Protein AF-A0A6B2G3D2-F1 (afdb_monomer_lite)

InterPro domains:
  IPR000333 Ser/Thr protein kinase, TGFB receptor [PTHR23255] (1-100)
  IPR000719 Protein kinase domain [PS50011] (1-105)
  IPR011009 Protein kinase-like domain superfamily [SSF56112] (2-105)

Sequence (113 aa):
MDVYSLSLVIWEIFNRAEISGIALDFSLPFGTCAGIDPSIENMNFIVNDMNHRPTLRSSSSNDNVLQLFSIKLFSDFNRLIRKCWKKIPSQRPDMKVIMQYSEFLYQKYSQQK

Foldseek 3Di:
DVLLVVLQVVQQVVQQDQQPNDHHDGDHKCCVPQPDDHDPVSCCCQCPVVVHGGDQDADDDDDDPSVVVVRVLSVLSVVLSVQSSDPDNVSHDDPVVVVVSVVVSCVVPVVPD

Organism: Myxobolus squamalis (NCBI:txid59785)

pLDDT: mean 87.75, std 10.26, range [46.97, 97.25]

Secondary structure (DSSP, 8-state):
-HHHHHHHHHHHHHHSS-BTTB-PPP--TTHHHH-SS--HHHHHIIIIIS---PPPP-----S-HHHHHHHHHHHHHHHHHHHHT-SSGGGSPPHHHHHHHHHHHHHHHHTT-

Radius of gyration: 15.39 Å; chains: 1; bounding box: 38×24×41 Å

Structure (mmCIF, N/CA/C/O backbone):
data_AF-A0A6B2G3D2-F1
#
_entry.id   AF-A0A6B2G3D2-F1
#
loop_
_atom_site.group_PDB
_atom_site.id
_atom_site.type_symbol
_atom_site.label_atom_id
_atom_site.label_alt_id
_atom_site.label_comp_id
_atom_site.label_asym_id
_atom_site.label_entity_id
_atom_site.label_seq_id
_atom_site.pdbx_PDB_ins_code
_atom_site.Cartn_x
_atom_site.Cartn_y
_atom_site.Cartn_z
_atom_site.occupancy
_atom_site.B_iso_or_equiv
_atom_site.auth_seq_id
_atom_site.auth_comp_id
_atom_site.auth_asym_id
_atom_site.auth_atom_id
_atom_site.pdbx_PDB_model_num
ATOM 1 N N . MET A 1 1 ? 12.387 -3.009 -1.228 1.00 82.44 1 MET A N 1
ATOM 2 C CA . MET A 1 1 ? 11.454 -3.310 -2.335 1.00 82.44 1 MET A CA 1
ATOM 3 C C . MET A 1 1 ? 10.115 -3.753 -1.759 1.00 82.44 1 MET A C 1
ATOM 5 O O . MET A 1 1 ? 9.109 -3.132 -2.069 1.00 82.44 1 MET A O 1
ATOM 9 N N . ASP A 1 2 ? 10.128 -4.696 -0.820 1.00 92.62 2 ASP A N 1
ATOM 10 C CA . ASP A 1 2 ? 8.941 -5.366 -0.260 1.00 92.62 2 ASP A CA 1
ATOM 11 C C . ASP A 1 2 ? 7.932 -4.428 0.399 1.00 92.62 2 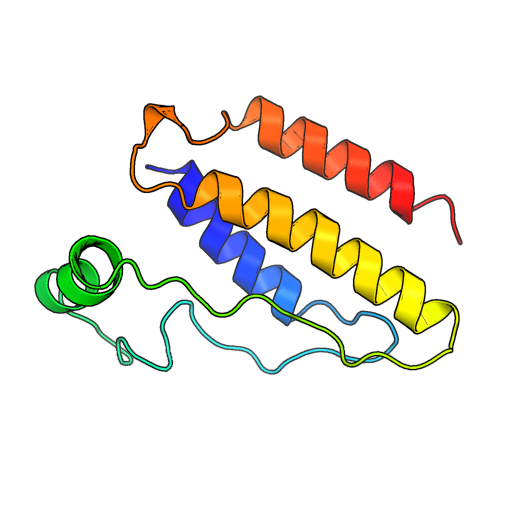ASP A C 1
ATOM 13 O O . ASP A 1 2 ? 6.739 -4.555 0.168 1.00 92.62 2 ASP A O 1
ATOM 17 N N . VAL A 1 3 ? 8.397 -3.417 1.138 1.00 95.19 3 VAL A N 1
ATOM 18 C CA . VAL A 1 3 ? 7.526 -2.398 1.758 1.00 95.19 3 VAL A CA 1
ATOM 19 C C . VAL A 1 3 ? 6.648 -1.679 0.729 1.00 95.19 3 VAL A C 1
ATOM 21 O O . VAL A 1 3 ? 5.494 -1.359 1.007 1.00 95.19 3 VAL A O 1
ATOM 24 N N . TYR A 1 4 ? 7.178 -1.438 -0.473 1.00 95.25 4 TYR A N 1
ATOM 25 C CA . TYR A 1 4 ? 6.405 -0.816 -1.544 1.00 95.25 4 TYR A CA 1
ATOM 26 C C . TYR A 1 4 ? 5.308 -1.765 -2.027 1.00 95.25 4 TYR A C 1
ATOM 28 O O . TYR A 1 4 ? 4.139 -1.392 -2.000 1.00 95.25 4 TYR A O 1
ATOM 36 N N . SER A 1 5 ? 5.668 -2.999 -2.379 1.00 95.12 5 SER A N 1
ATOM 37 C CA . SER A 1 5 ? 4.719 -4.006 -2.863 1.00 95.12 5 SER A CA 1
ATOM 38 C C . SER A 1 5 ? 3.649 -4.333 -1.818 1.00 95.12 5 SER A C 1
ATOM 40 O O . SER A 1 5 ? 2.462 -4.306 -2.123 1.00 95.12 5 SER A O 1
ATOM 42 N N . LEU A 1 6 ? 4.045 -4.523 -0.557 1.00 94.62 6 LEU A N 1
ATOM 43 C CA . LEU A 1 6 ? 3.132 -4.730 0.565 1.00 94.62 6 LEU A CA 1
ATOM 44 C C . LEU A 1 6 ? 2.123 -3.584 0.686 1.00 94.62 6 LEU A C 1
ATOM 46 O O . LEU A 1 6 ? 0.934 -3.820 0.874 1.00 94.62 6 LEU A O 1
ATOM 50 N N . SER A 1 7 ? 2.576 -2.336 0.557 1.00 95.31 7 SER A N 1
ATOM 51 C CA . SER A 1 7 ? 1.673 -1.187 0.660 1.00 95.31 7 SER A CA 1
ATOM 52 C C . SER A 1 7 ? 0.657 -1.087 -0.486 1.00 95.31 7 SER A C 1
ATOM 54 O O . SER A 1 7 ? -0.397 -0.488 -0.286 1.00 95.31 7 SER A O 1
ATOM 56 N N . LEU A 1 8 ? 0.928 -1.691 -1.653 1.00 95.69 8 LEU A N 1
ATOM 57 C CA . LEU A 1 8 ? -0.062 -1.830 -2.730 1.00 95.69 8 LEU A CA 1
ATOM 58 C C . LEU A 1 8 ? -1.154 -2.840 -2.349 1.00 95.69 8 LEU A C 1
ATOM 60 O O . LEU A 1 8 ? -2.331 -2.541 -2.503 1.00 95.69 8 LEU A O 1
ATOM 64 N N . VAL A 1 9 ? -0.783 -3.978 -1.758 1.00 94.75 9 VAL A N 1
ATOM 65 C CA . VAL A 1 9 ? -1.752 -4.974 -1.257 1.00 94.75 9 VAL A CA 1
ATOM 66 C C . VAL A 1 9 ? -2.597 -4.392 -0.122 1.00 94.75 9 VAL A C 1
ATOM 68 O O . VAL A 1 9 ? -3.815 -4.537 -0.076 1.00 94.75 9 VAL A O 1
ATOM 71 N N . ILE A 1 10 ? -1.959 -3.663 0.794 1.00 92.50 10 ILE A N 1
ATOM 72 C CA . ILE A 1 10 ? -2.645 -2.954 1.878 1.00 92.50 10 ILE A CA 1
ATOM 73 C C . ILE A 1 10 ? -3.653 -1.937 1.306 1.00 92.50 10 ILE A C 1
ATOM 75 O O . ILE A 1 10 ? -4.785 -1.864 1.786 1.00 92.50 10 ILE A O 1
ATOM 79 N N . TRP A 1 11 ? -3.284 -1.197 0.253 1.00 93.69 11 TRP A N 1
ATOM 80 C CA . TRP A 1 11 ? -4.192 -0.295 -0.466 1.00 93.69 11 TRP A CA 1
ATOM 81 C C . TRP A 1 11 ? -5.416 -1.028 -1.043 1.00 93.69 11 TRP A C 1
ATOM 83 O O . TRP A 1 11 ? -6.538 -0.558 -0.853 1.00 93.69 11 TRP A O 1
ATOM 93 N N . GLU A 1 12 ? -5.231 -2.190 -1.679 1.00 93.44 12 GLU A N 1
ATOM 94 C CA . GLU A 1 12 ? -6.335 -3.007 -2.216 1.00 93.44 12 GLU A CA 1
ATOM 95 C C . GLU A 1 12 ? -7.317 -3.423 -1.114 1.00 93.44 12 GLU A C 1
ATOM 97 O O . GLU A 1 12 ? -8.527 -3.216 -1.239 1.00 93.44 12 GLU A O 1
ATOM 102 N N . ILE A 1 13 ? -6.796 -3.965 -0.006 1.00 91.25 13 ILE A N 1
ATOM 103 C CA . ILE A 1 13 ? -7.602 -4.422 1.136 1.00 91.25 13 ILE A CA 1
ATOM 104 C C . ILE A 1 13 ? -8.464 -3.276 1.670 1.00 91.25 13 ILE A C 1
ATOM 106 O O . ILE A 1 13 ? -9.649 -3.453 1.946 1.00 91.25 13 ILE A O 1
ATOM 110 N N . PHE A 1 14 ? -7.884 -2.086 1.791 1.00 88.19 14 PHE A N 1
ATOM 111 C CA . PHE A 1 14 ? -8.552 -0.938 2.388 1.00 88.19 14 PHE A CA 1
ATOM 112 C C . PHE A 1 14 ? -9.608 -0.280 1.496 1.00 88.19 14 PHE A C 1
ATOM 114 O O . PHE A 1 14 ? -10.599 0.254 2.001 1.00 88.19 14 PHE A O 1
ATOM 121 N N . ASN A 1 15 ? -9.451 -0.343 0.173 1.00 87.31 15 ASN A N 1
ATOM 122 C CA . ASN A 1 15 ? -10.512 0.089 -0.738 1.00 87.31 15 ASN A CA 1
ATOM 123 C C . ASN A 1 15 ? -11.745 -0.812 -0.636 1.00 87.31 15 ASN A C 1
ATOM 125 O O . ASN A 1 15 ? -12.866 -0.309 -0.687 1.00 87.31 15 ASN A O 1
ATOM 129 N N . ARG A 1 16 ? -11.547 -2.111 -0.386 1.00 87.88 16 ARG A N 1
ATOM 130 C CA . ARG A 1 16 ? -12.649 -3.057 -0.163 1.00 87.88 16 ARG A CA 1
ATOM 131 C C . ARG A 1 16 ? -13.209 -3.057 1.256 1.00 87.88 16 ARG A C 1
ATOM 133 O O . ARG A 1 16 ? -14.228 -3.697 1.497 1.00 87.88 16 ARG A O 1
ATOM 140 N N . ALA A 1 17 ? -12.545 -2.403 2.206 1.00 85.50 17 ALA A N 1
ATOM 141 C CA . ALA A 1 17 ? -13.032 -2.345 3.574 1.00 85.50 17 ALA A CA 1
ATOM 142 C C . ALA A 1 17 ? -14.336 -1.539 3.624 1.00 85.50 17 ALA A C 1
ATOM 144 O O . ALA A 1 17 ? -14.372 -0.364 3.233 1.00 85.50 17 ALA A O 1
ATOM 145 N N . GLU A 1 18 ? -15.396 -2.171 4.125 1.00 84.50 18 GLU A N 1
ATOM 146 C CA . GLU A 1 18 ? -16.651 -1.494 4.413 1.00 84.50 18 GLU A CA 1
ATOM 147 C C . GLU A 1 18 ? -16.455 -0.589 5.628 1.00 84.50 18 GLU A C 1
ATOM 149 O O . GLU A 1 18 ? -16.186 -1.039 6.742 1.00 84.50 18 GLU A O 1
ATOM 154 N N . ILE A 1 19 ? -16.540 0.715 5.393 1.00 78.31 19 ILE A N 1
ATOM 155 C CA . ILE A 1 19 ? -16.359 1.736 6.419 1.00 78.31 19 ILE A CA 1
ATOM 156 C C . ILE A 1 19 ? -17.586 2.636 6.353 1.00 78.31 19 ILE A C 1
ATOM 158 O O . ILE A 1 19 ? -17.858 3.246 5.320 1.00 78.31 19 ILE A O 1
ATOM 162 N N . SER A 1 20 ? -18.341 2.686 7.453 1.00 76.56 20 SER A N 1
ATOM 163 C CA . SER A 1 20 ? -19.626 3.397 7.539 1.00 76.56 20 SER A CA 1
ATOM 164 C C . SER A 1 20 ? -20.636 2.986 6.455 1.00 76.56 20 SER A C 1
ATOM 166 O O . SER A 1 20 ? -21.310 3.842 5.888 1.00 76.56 20 SER A O 1
ATOM 168 N N . GLY A 1 21 ? -20.724 1.689 6.137 1.00 77.25 21 GLY A N 1
ATOM 169 C CA . GLY A 1 21 ? -21.659 1.167 5.130 1.00 77.25 21 GLY A CA 1
ATOM 170 C C . GLY A 1 21 ? -21.223 1.370 3.676 1.00 77.25 21 GLY A C 1
ATOM 171 O O . GLY A 1 21 ? -22.006 1.125 2.764 1.00 77.25 21 GLY A O 1
ATOM 172 N N . ILE A 1 22 ? -19.995 1.852 3.440 1.00 74.00 22 ILE A N 1
ATOM 173 C CA . ILE A 1 22 ? -19.470 2.125 2.098 1.00 74.00 22 ILE A CA 1
ATOM 174 C C . ILE A 1 22 ? -18.212 1.285 1.865 1.00 74.00 22 ILE A C 1
ATOM 176 O O . ILE A 1 22 ? -17.203 1.452 2.560 1.00 74.00 22 ILE A O 1
ATOM 180 N N . ALA A 1 23 ? -18.236 0.446 0.833 1.00 78.75 23 ALA A N 1
ATOM 181 C CA . ALA A 1 23 ? -17.067 -0.217 0.257 1.00 78.75 23 ALA A CA 1
ATOM 182 C C . ALA A 1 23 ? -16.903 0.227 -1.205 1.00 78.75 23 ALA A C 1
ATOM 184 O O . ALA A 1 23 ? -17.893 0.542 -1.864 1.00 78.75 23 ALA A O 1
ATOM 185 N N . LEU A 1 24 ? -15.664 0.299 -1.698 1.00 80.94 24 LEU A N 1
ATOM 186 C CA . LEU A 1 24 ? -15.408 0.535 -3.121 1.00 80.94 24 LEU A CA 1
ATOM 187 C C . LEU A 1 24 ? -15.347 -0.797 -3.870 1.00 80.94 24 LEU A C 1
ATOM 189 O O . LEU A 1 24 ? -14.961 -1.821 -3.297 1.00 80.94 24 LEU A O 1
ATOM 193 N N . ASP A 1 25 ? -15.666 -0.755 -5.163 1.00 85.31 25 ASP A N 1
ATOM 194 C CA . ASP A 1 25 ? -15.465 -1.890 -6.058 1.00 85.31 25 ASP A CA 1
ATOM 195 C C . ASP A 1 25 ? -13.994 -2.311 -6.093 1.00 85.31 25 ASP A C 1
ATOM 197 O O . ASP A 1 25 ? -13.068 -1.505 -5.932 1.00 85.31 25 ASP A O 1
ATOM 201 N N . PHE A 1 26 ? -13.774 -3.606 -6.309 1.00 85.62 26 PHE A N 1
ATOM 202 C CA . PHE A 1 26 ? -12.426 -4.133 -6.431 1.00 85.62 26 PHE A CA 1
ATOM 203 C C . PHE A 1 26 ? -11.724 -3.552 -7.663 1.00 85.62 26 PHE A C 1
ATOM 205 O O . PHE A 1 26 ? -12.266 -3.546 -8.766 1.00 85.62 26 PHE A O 1
ATOM 212 N N . SER A 1 27 ? -10.483 -3.110 -7.468 1.00 88.12 27 SER A N 1
ATOM 213 C CA . SER A 1 27 ? -9.612 -2.632 -8.533 1.00 88.12 27 SER A CA 1
ATOM 214 C C . SER A 1 27 ? -8.162 -2.971 -8.210 1.00 88.12 27 SER A C 1
ATOM 216 O O . SER A 1 27 ? -7.752 -2.924 -7.047 1.00 88.12 27 SER A O 1
ATOM 218 N N . LEU A 1 28 ? -7.393 -3.301 -9.246 1.00 91.75 28 LEU A N 1
ATOM 219 C CA . LEU A 1 28 ? -5.958 -3.529 -9.130 1.00 91.75 28 LEU A CA 1
ATOM 220 C C . LEU A 1 28 ? -5.209 -2.190 -9.002 1.00 91.75 28 LEU A C 1
ATOM 222 O O . LEU A 1 28 ? -5.616 -1.187 -9.603 1.00 91.75 28 LEU A O 1
ATOM 226 N N . PRO A 1 29 ? -4.074 -2.149 -8.284 1.00 93.38 29 PRO A N 1
ATOM 227 C CA . PRO A 1 29 ? -3.160 -1.025 -8.304 1.00 93.38 29 PRO A CA 1
ATOM 228 C C . PRO A 1 29 ? -2.779 -0.724 -9.749 1.00 93.38 29 PRO A C 1
ATOM 230 O O . PRO A 1 29 ? -2.367 -1.617 -10.482 1.00 93.38 29 PRO A O 1
ATOM 233 N N . PHE A 1 30 ? -2.921 0.538 -10.154 1.00 94.44 30 PHE A N 1
ATOM 234 C CA . PHE A 1 30 ? -2.678 0.984 -11.531 1.00 94.44 30 PHE A CA 1
ATOM 235 C C . PHE A 1 30 ? -3.630 0.405 -12.593 1.00 94.44 30 PHE A C 1
ATOM 237 O O . PHE A 1 30 ? -3.421 0.661 -13.773 1.00 94.44 30 PHE A O 1
ATOM 244 N N . GLY A 1 31 ? -4.704 -0.304 -12.224 1.00 90.06 31 GLY A N 1
ATOM 245 C CA . GLY A 1 31 ? -5.592 -0.970 -13.188 1.00 90.06 31 GLY A CA 1
ATOM 246 C C . GLY A 1 31 ? -6.217 -0.036 -14.234 1.00 90.06 31 GLY A C 1
ATOM 247 O O . GLY A 1 31 ? -6.470 -0.450 -15.360 1.00 90.06 31 GLY A O 1
ATOM 248 N N . THR A 1 32 ? -6.401 1.245 -13.907 1.00 87.19 32 THR A N 1
ATOM 249 C CA . THR A 1 32 ? -6.940 2.256 -14.832 1.00 87.19 32 THR A CA 1
ATOM 250 C C . THR A 1 32 ? -5.923 2.801 -15.838 1.00 87.19 32 THR A C 1
ATOM 252 O O . THR A 1 32 ? -6.333 3.446 -16.800 1.00 87.19 32 THR A O 1
ATOM 255 N N . CYS A 1 33 ? -4.618 2.588 -15.632 1.00 90.75 33 CYS A N 1
ATOM 256 C CA . CYS A 1 33 ? -3.558 3.172 -16.464 1.00 90.75 33 CYS A CA 1
ATOM 257 C C . CYS A 1 33 ? -2.533 2.162 -17.001 1.00 90.75 33 CYS A C 1
ATOM 259 O O . CYS A 1 33 ? -1.926 2.423 -18.034 1.00 90.75 33 CYS A O 1
ATOM 261 N N . ALA A 1 34 ? -2.350 1.015 -16.346 1.00 91.38 34 ALA A N 1
ATOM 262 C CA . ALA A 1 34 ? -1.397 -0.013 -16.756 1.00 91.38 34 ALA A CA 1
ATOM 263 C C . ALA A 1 34 ? -2.002 -1.060 -17.713 1.00 91.38 34 ALA A C 1
ATOM 265 O O . ALA A 1 34 ? -1.274 -1.649 -18.508 1.00 91.38 34 ALA A O 1
ATOM 266 N N . GLY A 1 35 ? -3.323 -1.270 -17.676 1.00 87.38 35 GLY A N 1
ATOM 267 C CA . GLY A 1 35 ? -3.975 -2.393 -18.359 1.00 87.38 35 GLY A CA 1
ATOM 268 C C . GLY A 1 35 ? -3.886 -3.702 -17.559 1.00 87.38 35 GLY A C 1
ATOM 269 O O . GLY A 1 35 ? -3.402 -3.714 -16.430 1.00 87.38 35 GLY A O 1
ATOM 270 N N . ILE A 1 36 ? -4.404 -4.798 -18.128 1.00 86.12 36 ILE A N 1
ATOM 271 C CA . ILE A 1 36 ? -4.538 -6.098 -17.435 1.00 86.12 36 ILE A CA 1
ATOM 272 C C . ILE A 1 36 ? -3.192 -6.832 -17.312 1.00 86.12 36 ILE A C 1
ATOM 274 O O . ILE A 1 36 ? -2.952 -7.484 -16.301 1.00 86.12 36 ILE A O 1
ATOM 278 N N . ASP A 1 37 ? -2.319 -6.706 -18.314 1.00 92.69 37 ASP A N 1
ATOM 279 C CA . ASP A 1 37 ? -1.021 -7.391 -18.373 1.00 92.69 37 ASP A CA 1
ATOM 280 C C . ASP A 1 37 ? 0.084 -6.412 -18.816 1.00 92.69 37 ASP A C 1
ATOM 282 O O . ASP A 1 37 ? 0.442 -6.345 -19.996 1.00 92.69 37 ASP A O 1
ATOM 286 N N . PRO A 1 38 ? 0.549 -5.530 -17.913 1.00 94.44 38 PRO A N 1
ATOM 287 C CA . PRO A 1 38 ? 1.496 -4.487 -18.275 1.00 94.44 38 PRO A CA 1
ATOM 288 C C . PRO A 1 38 ? 2.923 -5.028 -18.428 1.00 94.44 38 PRO A C 1
ATOM 290 O O . PRO A 1 38 ? 3.430 -5.756 -17.575 1.00 94.44 38 PRO A O 1
ATOM 293 N N . SER A 1 39 ? 3.626 -4.573 -19.469 1.00 96.38 39 SER A N 1
ATOM 294 C CA . SER A 1 39 ? 5.062 -4.831 -19.611 1.00 96.38 39 SER A CA 1
ATOM 295 C C . SER A 1 39 ? 5.882 -4.096 -18.539 1.00 96.38 39 SER A C 1
ATOM 297 O O . SER A 1 39 ? 5.437 -3.111 -17.938 1.00 96.38 39 SER A O 1
ATOM 299 N N . ILE A 1 40 ? 7.129 -4.537 -18.330 1.00 96.44 40 ILE A N 1
ATOM 300 C CA . ILE A 1 40 ? 8.080 -3.871 -17.420 1.00 96.44 40 ILE A CA 1
ATOM 301 C C . ILE A 1 40 ? 8.297 -2.409 -17.833 1.00 96.44 40 ILE A C 1
ATOM 303 O O . ILE A 1 40 ? 8.339 -1.531 -16.975 1.00 96.44 40 ILE A O 1
ATOM 307 N N . GLU A 1 41 ? 8.401 -2.139 -19.133 1.00 97.25 41 GLU A N 1
ATOM 308 C CA . GLU A 1 41 ? 8.601 -0.793 -19.684 1.00 97.25 41 GLU A CA 1
ATOM 309 C C . GLU A 1 41 ? 7.406 0.113 -19.380 1.00 97.25 41 GLU A C 1
ATOM 311 O O . GLU A 1 41 ? 7.592 1.239 -18.915 1.00 97.25 41 GLU A O 1
ATOM 316 N N . ASN A 1 42 ? 6.184 -0.403 -19.554 1.00 96.00 42 ASN A N 1
ATOM 317 C CA . ASN A 1 42 ? 4.961 0.330 -19.240 1.00 96.00 42 ASN A CA 1
ATOM 318 C C . ASN A 1 42 ? 4.883 0.667 -17.742 1.00 96.00 42 ASN A C 1
ATOM 320 O O . ASN A 1 42 ? 4.680 1.821 -17.360 1.00 96.00 42 ASN A O 1
ATOM 324 N N . MET A 1 43 ? 5.123 -0.321 -16.872 1.00 96.19 43 MET A N 1
ATOM 325 C CA . MET A 1 43 ? 5.141 -0.090 -15.424 1.00 96.19 43 MET A CA 1
ATOM 326 C C . MET A 1 43 ? 6.255 0.868 -15.000 1.00 96.19 43 MET A C 1
ATOM 328 O O . MET A 1 43 ? 6.041 1.698 -14.115 1.00 96.19 43 MET A O 1
ATOM 332 N N . ASN A 1 44 ? 7.431 0.790 -15.626 1.00 95.81 44 ASN A N 1
ATOM 333 C CA . ASN A 1 44 ? 8.540 1.696 -15.349 1.00 95.81 44 ASN A CA 1
ATOM 334 C C . ASN A 1 44 ? 8.173 3.141 -15.706 1.00 95.81 44 ASN A C 1
ATOM 336 O O . ASN A 1 44 ? 8.369 4.036 -14.883 1.00 95.81 44 ASN A O 1
ATOM 340 N N . PHE A 1 45 ? 7.560 3.357 -16.870 1.00 96.56 45 PHE A N 1
ATOM 341 C CA . PHE A 1 45 ? 7.089 4.675 -17.281 1.00 96.56 45 PHE A CA 1
ATOM 342 C C . PHE A 1 45 ? 6.063 5.247 -16.290 1.00 96.56 45 PHE A C 1
ATOM 344 O O . PHE A 1 45 ? 6.224 6.358 -15.783 1.00 96.56 45 PHE A O 1
ATOM 351 N N . ILE A 1 46 ? 5.045 4.466 -15.921 1.00 96.38 46 ILE A N 1
ATOM 352 C CA . ILE A 1 46 ? 4.001 4.894 -14.977 1.00 96.38 46 ILE A CA 1
ATOM 353 C C . ILE A 1 46 ? 4.596 5.201 -13.591 1.00 96.38 46 ILE A C 1
ATOM 355 O O . ILE A 1 46 ? 4.332 6.252 -13.000 1.00 96.38 46 ILE A O 1
ATOM 359 N N . VAL A 1 47 ? 5.403 4.292 -13.042 1.00 95.44 47 VAL A N 1
ATOM 360 C CA . VAL A 1 47 ? 5.844 4.360 -11.640 1.00 95.44 47 VAL A CA 1
ATOM 361 C C . VAL A 1 47 ? 7.053 5.272 -11.444 1.00 95.44 47 VAL A C 1
ATOM 363 O O . VAL A 1 47 ? 7.107 5.990 -10.437 1.00 95.44 47 VAL A O 1
ATOM 366 N N . ASN A 1 48 ? 8.029 5.240 -12.353 1.00 93.81 48 ASN A N 1
ATOM 367 C CA . ASN A 1 48 ? 9.322 5.901 -12.172 1.00 93.81 48 ASN A CA 1
ATOM 368 C C . ASN A 1 48 ? 9.437 7.223 -12.929 1.00 93.81 48 ASN A C 1
ATOM 370 O O . ASN A 1 48 ? 9.963 8.178 -12.335 1.00 93.81 48 ASN A O 1
ATOM 374 N N . ASP A 1 49 ? 8.920 7.288 -14.158 1.00 95.81 49 ASP A N 1
ATOM 375 C CA . ASP A 1 49 ? 9.022 8.480 -15.011 1.00 95.81 49 ASP A CA 1
ATOM 376 C C . ASP A 1 49 ? 7.888 9.461 -14.703 1.00 95.81 49 ASP A C 1
ATOM 378 O O . ASP A 1 49 ? 8.136 10.599 -14.307 1.00 95.81 49 ASP A O 1
ATOM 382 N N . MET A 1 50 ? 6.641 8.988 -14.741 1.00 96.56 50 MET A N 1
ATOM 383 C CA . MET A 1 50 ? 5.458 9.779 -14.381 1.00 96.56 50 MET A CA 1
ATOM 384 C C . MET A 1 50 ? 5.295 9.954 -12.866 1.00 96.56 50 MET A C 1
ATOM 386 O O . MET A 1 50 ? 4.485 10.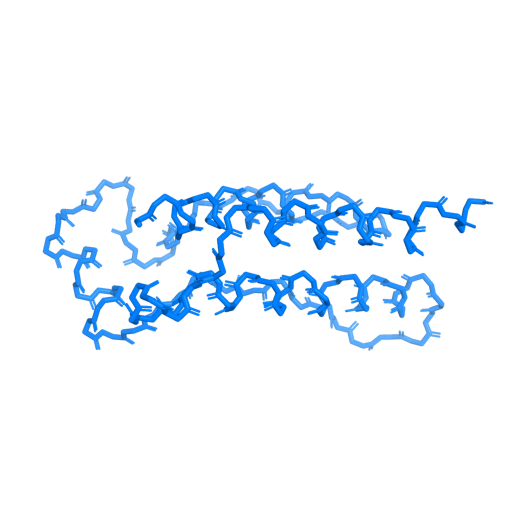761 -12.411 1.00 96.56 50 MET A O 1
ATOM 390 N N . ASN A 1 51 ? 6.041 9.178 -12.068 1.00 94.69 51 ASN A N 1
ATOM 391 C CA . ASN A 1 51 ? 5.917 9.112 -10.610 1.00 94.69 51 ASN A CA 1
ATOM 392 C C . ASN A 1 51 ? 4.461 8.918 -10.138 1.00 94.69 51 ASN A C 1
ATOM 394 O O . ASN A 1 51 ? 4.062 9.383 -9.065 1.00 94.69 51 ASN A O 1
ATOM 398 N N . HIS A 1 52 ? 3.659 8.226 -10.947 1.00 95.50 52 HIS A N 1
ATOM 399 C CA . HIS A 1 52 ? 2.257 7.992 -10.666 1.00 95.50 52 HIS A CA 1
ATOM 400 C C . HIS A 1 52 ? 2.108 6.935 -9.565 1.00 95.50 52 HIS A C 1
ATOM 402 O O . HIS A 1 52 ? 2.952 6.050 -9.387 1.00 95.50 52 HIS A O 1
ATOM 408 N N . ARG A 1 53 ? 1.040 7.045 -8.777 1.00 95.25 53 ARG A N 1
ATOM 409 C CA . ARG A 1 53 ? 0.695 6.122 -7.690 1.00 95.25 53 ARG A CA 1
ATOM 410 C C . ARG A 1 53 ? -0.812 5.872 -7.706 1.00 95.25 53 ARG A C 1
ATOM 412 O O . ARG A 1 53 ? -1.536 6.772 -8.131 1.00 95.25 53 ARG A O 1
ATOM 419 N N . PRO A 1 54 ? -1.288 4.718 -7.206 1.00 94.50 54 PRO A N 1
ATOM 420 C CA . PRO A 1 54 ? -2.715 4.448 -7.128 1.00 94.50 54 PRO A CA 1
ATOM 421 C C . PRO A 1 54 ? -3.446 5.545 -6.351 1.00 94.50 54 PRO A C 1
ATOM 423 O O . PRO A 1 54 ? -2.948 6.057 -5.341 1.00 94.50 54 PRO A O 1
ATOM 426 N N . THR A 1 55 ? -4.637 5.905 -6.824 1.00 91.38 55 THR A N 1
ATOM 427 C CA . THR A 1 55 ? -5.463 6.927 -6.183 1.00 91.38 55 THR A CA 1
ATOM 428 C C . THR A 1 55 ? -5.829 6.480 -4.774 1.00 91.38 55 THR A C 1
ATOM 430 O O . THR A 1 55 ? -6.364 5.396 -4.557 1.00 91.38 55 THR A O 1
ATOM 433 N N . LEU A 1 56 ? -5.513 7.314 -3.791 1.00 90.00 56 LEU A N 1
ATOM 434 C CA . LEU A 1 56 ? -5.840 7.045 -2.398 1.00 90.00 56 LEU A CA 1
ATOM 435 C C . LEU A 1 56 ? -7.311 7.358 -2.135 1.00 90.00 56 LEU A C 1
ATOM 437 O O . LEU A 1 56 ? -7.805 8.393 -2.581 1.00 90.00 56 LEU A O 1
ATOM 441 N N . ARG A 1 57 ? -7.983 6.4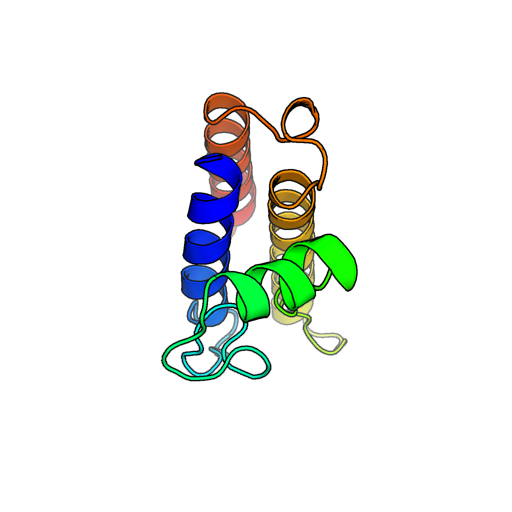94 -1.369 1.00 84.25 57 ARG A N 1
ATOM 442 C CA . ARG A 1 57 ? -9.376 6.693 -0.966 1.00 84.25 57 ARG A CA 1
ATOM 443 C C . ARG A 1 57 ? -9.516 8.013 -0.213 1.00 84.25 57 ARG A C 1
ATOM 445 O O . ARG A 1 57 ? -8.839 8.237 0.793 1.00 84.25 57 ARG A O 1
ATOM 452 N N . SER A 1 58 ? -10.397 8.878 -0.690 1.00 75.31 58 SER A N 1
ATOM 453 C CA . SER A 1 58 ? -10.880 10.049 0.034 1.00 75.31 58 SER A CA 1
ATOM 454 C C . SER A 1 58 ? -12.389 9.924 0.207 1.00 75.31 58 SER A C 1
ATOM 456 O O . SER A 1 58 ? -13.074 9.313 -0.610 1.00 75.31 58 SER A O 1
ATOM 458 N N . SER A 1 59 ? -12.912 10.476 1.293 1.00 68.12 59 SER A N 1
ATOM 459 C CA . SER A 1 59 ? -14.351 10.618 1.505 1.00 68.12 59 SER A CA 1
ATOM 460 C C . SER A 1 59 ? -14.758 12.065 1.254 1.00 68.12 59 SER A C 1
ATOM 462 O O . SER A 1 59 ? -14.023 12.986 1.615 1.00 68.12 59 SER A O 1
ATOM 464 N N . SER A 1 60 ? -15.930 12.263 0.655 1.00 64.62 60 SER A N 1
ATOM 465 C CA . SER A 1 60 ? -16.584 13.568 0.571 1.00 64.62 60 SER A CA 1
ATOM 466 C C . SER A 1 60 ? -16.984 14.047 1.968 1.00 64.62 60 SER A C 1
ATOM 468 O O . SER A 1 60 ? -17.482 13.261 2.774 1.00 64.62 60 SER A O 1
ATOM 470 N N . SER A 1 61 ? -16.753 15.324 2.258 1.00 57.66 61 SER A N 1
ATOM 471 C CA . SER A 1 61 ? -17.075 15.955 3.539 1.00 57.66 61 SER A CA 1
ATOM 472 C C . SER A 1 61 ? -18.594 16.042 3.729 1.00 57.66 61 SER A C 1
ATOM 474 O O . SER A 1 61 ? -19.245 16.761 2.982 1.00 57.66 61 SER A O 1
ATOM 476 N N . ASN A 1 62 ? -19.150 15.351 4.727 1.00 59.66 62 ASN A N 1
ATOM 477 C CA . ASN A 1 62 ? -20.487 15.624 5.268 1.00 59.66 62 ASN A CA 1
ATOM 478 C C . ASN A 1 62 ? -20.427 15.598 6.805 1.00 59.66 62 ASN A C 1
ATOM 480 O O . ASN A 1 62 ? -19.613 14.875 7.382 1.00 59.66 62 ASN A O 1
ATOM 484 N N . ASP A 1 63 ? -21.325 16.329 7.465 1.00 56.28 63 ASP A N 1
ATOM 485 C CA . ASP A 1 63 ? -21.245 16.666 8.898 1.00 56.28 63 ASP A CA 1
ATOM 486 C C . ASP A 1 63 ? -21.665 15.557 9.887 1.00 56.28 63 ASP A C 1
ATOM 488 O O . ASP A 1 63 ? -21.906 15.834 11.062 1.00 56.28 63 ASP A O 1
ATOM 492 N N . ASN A 1 64 ? -21.751 14.285 9.473 1.00 72.38 64 ASN A N 1
ATOM 493 C CA . ASN A 1 64 ? -22.084 13.209 10.416 1.00 72.38 64 ASN A CA 1
ATOM 494 C C . ASN A 1 64 ? -20.824 12.627 11.102 1.00 72.38 64 ASN A C 1
ATOM 496 O O . ASN A 1 64 ? -19.759 12.478 10.500 1.00 72.38 64 ASN A O 1
ATOM 500 N N . VAL A 1 65 ? -20.939 12.292 12.393 1.00 71.31 65 VAL A N 1
ATOM 501 C CA . VAL A 1 65 ? -19.805 11.863 13.241 1.00 71.31 65 VAL A CA 1
ATOM 502 C C . VAL A 1 65 ? -19.133 10.580 12.724 1.00 71.31 65 VAL A C 1
ATOM 504 O O . VAL A 1 65 ? -17.908 10.459 12.777 1.00 71.31 65 VAL A O 1
ATOM 507 N N . LEU A 1 66 ? -19.905 9.645 12.161 1.00 68.50 66 LEU A N 1
ATOM 508 C CA . LEU A 1 66 ? -19.380 8.400 11.579 1.00 68.50 66 LEU A CA 1
ATOM 509 C C . LEU A 1 66 ? -18.524 8.662 10.323 1.00 68.50 66 LEU A C 1
ATOM 511 O O . LEU A 1 66 ? -17.485 8.028 10.113 1.00 68.50 66 LEU A O 1
ATOM 515 N N . GLN A 1 67 ? -18.893 9.653 9.511 1.00 73.75 67 GLN A N 1
ATOM 516 C CA . GLN A 1 67 ? -18.113 10.092 8.357 1.00 73.75 67 GLN A CA 1
ATOM 517 C C . GLN A 1 67 ? -16.839 10.819 8.788 1.00 73.75 67 GLN A C 1
ATOM 519 O O . GLN A 1 67 ? -15.790 10.555 8.208 1.00 73.75 67 GLN A O 1
ATOM 524 N N . LEU A 1 68 ? -16.868 11.637 9.846 1.00 76.88 68 LEU A N 1
ATOM 525 C CA . LEU A 1 68 ? -15.653 12.255 10.402 1.00 76.88 68 LEU A CA 1
ATOM 526 C C . LEU A 1 68 ? -14.625 11.213 10.864 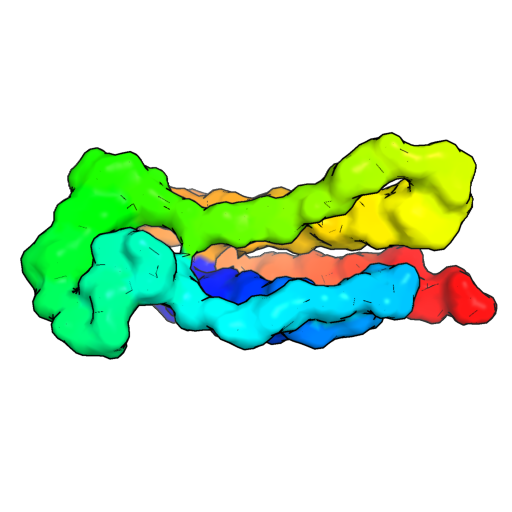1.00 76.88 68 LEU A C 1
ATOM 528 O O . LEU A 1 68 ? -13.426 11.354 10.602 1.00 76.88 68 LEU A O 1
ATOM 532 N N . PHE A 1 69 ? -15.085 10.140 11.509 1.00 78.75 69 PHE A N 1
ATOM 533 C CA . PHE A 1 69 ? -14.229 9.014 11.882 1.00 78.75 69 PHE A CA 1
ATOM 534 C C . PHE A 1 69 ? -13.605 8.349 10.651 1.00 78.75 69 PHE A C 1
ATOM 536 O O . PHE A 1 69 ? -12.390 8.147 10.591 1.00 78.75 69 PHE A O 1
ATOM 543 N N . SER A 1 70 ? -14.432 8.082 9.640 1.00 80.31 70 SER A N 1
ATOM 544 C CA . SER A 1 70 ? -14.009 7.477 8.376 1.00 80.31 70 SER A CA 1
ATOM 545 C C . SER A 1 70 ? -12.965 8.345 7.664 1.00 80.31 70 SER A C 1
ATOM 547 O O . SER A 1 70 ? -11.909 7.842 7.290 1.00 80.31 70 SER A O 1
ATOM 549 N N . ILE A 1 71 ? -13.185 9.666 7.584 1.00 83.12 71 ILE A N 1
ATOM 550 C CA . ILE A 1 71 ? -12.230 10.654 7.048 1.00 83.12 71 ILE A CA 1
ATOM 551 C C . ILE A 1 71 ? -10.873 10.535 7.753 1.00 83.12 71 ILE A C 1
ATOM 553 O O . ILE A 1 71 ? -9.822 10.531 7.105 1.00 83.12 71 ILE A O 1
ATOM 557 N N . LYS A 1 72 ? -10.874 10.440 9.087 1.00 87.31 72 LYS A N 1
ATOM 558 C CA . LYS A 1 72 ? -9.641 10.381 9.881 1.00 87.31 72 LYS A CA 1
ATOM 559 C C . LYS A 1 72 ? -8.900 9.059 9.690 1.00 87.31 72 LYS A C 1
ATOM 561 O O . LYS A 1 72 ? -7.680 9.079 9.520 1.00 87.31 72 LYS A O 1
ATOM 566 N N . LEU A 1 73 ? -9.629 7.942 9.651 1.00 86.94 73 LEU A N 1
ATOM 567 C CA . LEU A 1 73 ? -9.079 6.623 9.342 1.00 86.94 73 LEU A CA 1
ATOM 568 C C . LEU A 1 73 ? -8.444 6.615 7.942 1.00 86.94 73 LEU A C 1
ATOM 570 O O . LEU A 1 73 ? -7.279 6.240 7.806 1.00 86.94 73 LEU A O 1
ATOM 574 N N . PHE A 1 74 ? -9.162 7.116 6.928 1.00 87.94 74 PHE A N 1
ATOM 575 C CA . PHE A 1 74 ? -8.651 7.273 5.563 1.00 87.94 74 PHE A CA 1
ATOM 576 C C . PHE A 1 74 ? -7.382 8.128 5.532 1.00 87.94 74 PHE A C 1
ATOM 578 O O . PHE A 1 74 ? -6.383 7.732 4.937 1.00 87.94 74 PHE A O 1
ATOM 585 N N . SER A 1 75 ? -7.373 9.272 6.217 1.00 89.94 75 SER A N 1
ATOM 586 C CA . SER A 1 75 ? -6.218 10.175 6.263 1.00 89.94 75 SER A CA 1
ATOM 587 C C . SER A 1 75 ? -4.979 9.535 6.905 1.00 89.94 75 SER A C 1
ATOM 589 O O . SER A 1 75 ? -3.878 9.604 6.345 1.00 89.94 75 SER A O 1
ATOM 591 N N . ASP A 1 76 ? -5.145 8.867 8.050 1.00 91.38 76 ASP A N 1
ATOM 592 C CA . ASP A 1 76 ? -4.051 8.183 8.746 1.00 91.38 76 ASP A CA 1
ATOM 593 C C . ASP A 1 76 ? -3.455 7.054 7.899 1.00 91.38 76 ASP A C 1
ATOM 595 O O . ASP A 1 76 ? -2.231 6.926 7.782 1.00 91.38 76 ASP A O 1
ATOM 599 N N . PHE A 1 77 ? -4.316 6.278 7.251 1.00 90.62 77 PHE A N 1
ATOM 600 C CA . PHE A 1 77 ? -3.908 5.186 6.385 1.00 90.62 77 PHE A CA 1
ATOM 601 C C . PHE A 1 77 ? -3.208 5.681 5.110 1.00 90.62 77 PHE A C 1
ATOM 603 O O . PHE A 1 77 ? -2.113 5.230 4.766 1.00 90.62 77 PHE A O 1
ATOM 610 N N . ASN A 1 78 ? -3.768 6.704 4.463 1.00 92.31 78 ASN A N 1
ATOM 611 C CA . ASN A 1 78 ? -3.172 7.364 3.303 1.00 92.31 78 ASN A CA 1
ATOM 612 C C . ASN A 1 78 ? -1.780 7.921 3.620 1.00 92.31 78 ASN A C 1
ATOM 614 O O . ASN A 1 78 ? -0.869 7.871 2.789 1.00 92.31 78 ASN A O 1
ATOM 618 N N . ARG A 1 79 ? -1.581 8.435 4.837 1.00 92.69 79 ARG A N 1
ATOM 619 C CA . ARG A 1 79 ? -0.274 8.899 5.307 1.00 92.69 79 ARG A CA 1
ATOM 620 C C . ARG A 1 79 ? 0.738 7.758 5.428 1.00 92.69 79 ARG A C 1
ATOM 622 O O . ARG A 1 79 ? 1.890 7.962 5.043 1.00 92.69 79 ARG A O 1
ATOM 629 N N . LEU A 1 80 ? 0.341 6.586 5.930 1.00 93.06 80 LEU A N 1
ATOM 630 C CA . LEU A 1 80 ? 1.209 5.402 5.984 1.00 93.06 80 LEU A CA 1
ATOM 631 C C . LEU A 1 80 ? 1.623 4.957 4.577 1.00 93.06 80 LEU A C 1
ATOM 633 O O . LEU A 1 80 ? 2.817 4.827 4.297 1.00 93.06 80 LEU A O 1
ATOM 637 N N . ILE A 1 81 ? 0.654 4.787 3.676 1.00 94.75 81 ILE A N 1
ATOM 638 C CA . ILE A 1 81 ? 0.909 4.333 2.304 1.00 94.75 81 ILE A CA 1
ATOM 639 C C . ILE A 1 81 ? 1.856 5.289 1.568 1.00 94.75 81 ILE A C 1
ATOM 641 O O . ILE A 1 81 ? 2.840 4.856 0.967 1.00 94.75 81 ILE A O 1
ATOM 645 N N . ARG A 1 82 ? 1.644 6.608 1.678 1.00 95.19 82 ARG A N 1
ATOM 646 C CA . ARG A 1 82 ? 2.525 7.611 1.046 1.00 95.19 82 ARG A CA 1
ATOM 647 C C . ARG A 1 82 ? 3.984 7.509 1.494 1.00 95.19 82 ARG A C 1
ATOM 649 O O . ARG A 1 82 ? 4.878 7.827 0.711 1.00 95.19 82 ARG A O 1
ATOM 656 N N . LYS A 1 83 ? 4.246 7.085 2.736 1.00 95.00 83 LYS A N 1
ATOM 657 C CA . LYS A 1 83 ? 5.615 6.831 3.218 1.00 95.00 83 LYS A CA 1
ATOM 658 C C . LYS A 1 83 ? 6.214 5.579 2.572 1.00 95.00 83 LYS A C 1
ATOM 660 O O . LYS A 1 83 ? 7.386 5.587 2.211 1.00 95.00 83 LYS A O 1
ATOM 665 N N . CYS A 1 84 ? 5.413 4.538 2.367 1.00 96.25 84 CYS A N 1
ATOM 666 C CA . CYS A 1 84 ? 5.845 3.301 1.711 1.00 96.25 84 CYS A CA 1
ATOM 667 C C . CYS A 1 84 ? 6.141 3.502 0.213 1.00 96.25 84 CYS A C 1
ATOM 669 O O . CYS A 1 84 ? 6.999 2.830 -0.357 1.00 96.25 84 CYS A O 1
ATOM 671 N N . TRP A 1 85 ? 5.487 4.481 -0.418 1.00 96.19 85 TRP A N 1
ATOM 672 C CA . TRP A 1 85 ? 5.599 4.788 -1.849 1.00 96.19 85 TRP A CA 1
ATOM 673 C C . TRP A 1 85 ? 6.701 5.782 -2.240 1.00 96.19 85 TRP A C 1
ATOM 675 O O . TRP A 1 85 ? 6.759 6.217 -3.399 1.00 96.19 85 TRP A O 1
ATOM 685 N N . LYS A 1 86 ? 7.592 6.143 -1.307 1.00 95.38 86 LYS A N 1
ATOM 686 C CA . LYS A 1 86 ? 8.733 7.026 -1.591 1.00 95.38 86 LYS A CA 1
ATOM 687 C C . LYS A 1 86 ? 9.622 6.437 -2.688 1.00 95.38 86 LYS A C 1
ATOM 689 O O . LYS A 1 86 ? 9.927 5.244 -2.677 1.00 95.38 86 LYS A O 1
ATOM 694 N N . LYS A 1 87 ? 10.044 7.278 -3.641 1.00 92.62 87 LYS A N 1
ATOM 695 C CA . LYS A 1 87 ? 10.892 6.857 -4.773 1.00 92.62 87 LYS A CA 1
ATOM 696 C C . LYS A 1 87 ? 12.209 6.269 -4.267 1.00 92.62 87 LYS A C 1
ATOM 698 O O . LYS A 1 87 ? 12.549 5.150 -4.632 1.00 92.62 87 LYS A O 1
ATOM 703 N N . ILE A 1 88 ? 12.865 6.972 -3.346 1.00 93.94 88 ILE A N 1
ATOM 704 C CA . ILE A 1 88 ? 14.116 6.541 -2.718 1.00 93.94 88 ILE A CA 1
ATOM 705 C C . ILE A 1 88 ? 13.826 5.411 -1.710 1.00 93.94 88 ILE A C 1
ATOM 707 O O . ILE A 1 88 ? 13.104 5.651 -0.739 1.00 93.94 88 ILE A O 1
ATOM 711 N N . PRO A 1 89 ? 14.376 4.193 -1.897 1.00 93.25 89 PRO A N 1
ATOM 712 C CA . PRO A 1 89 ? 14.086 3.054 -1.024 1.00 93.25 89 PRO A CA 1
ATOM 713 C C . PRO A 1 89 ? 14.460 3.268 0.446 1.00 93.25 89 PRO A C 1
ATOM 715 O O . PRO A 1 89 ? 13.697 2.855 1.311 1.00 93.25 89 PRO A O 1
ATOM 718 N N . SER A 1 90 ? 15.567 3.958 0.737 1.00 94.50 90 SER A N 1
ATOM 719 C CA . SER A 1 90 ? 16.022 4.240 2.110 1.00 94.50 90 SER A CA 1
ATOM 720 C C . SER A 1 90 ? 15.134 5.224 2.881 1.00 94.50 90 SER A C 1
ATOM 722 O O . SER A 1 90 ? 15.282 5.369 4.087 1.00 94.50 90 SER A O 1
ATOM 724 N N . GLN A 1 91 ? 14.201 5.902 2.204 1.00 94.81 91 GLN A N 1
ATOM 725 C CA . GLN A 1 91 ? 13.210 6.780 2.840 1.00 94.81 91 GLN A CA 1
ATOM 726 C C . GLN A 1 91 ? 11.909 6.050 3.196 1.00 94.81 91 GLN A C 1
ATOM 728 O O . GLN A 1 91 ? 10.989 6.661 3.748 1.00 94.81 91 GLN A O 1
ATOM 733 N N . ARG A 1 92 ? 11.789 4.771 2.825 1.00 95.88 92 ARG A N 1
ATOM 734 C CA . ARG A 1 92 ? 10.627 3.946 3.153 1.00 95.88 92 ARG A CA 1
ATOM 735 C C . ARG A 1 92 ? 10.783 3.422 4.586 1.00 95.88 92 ARG A C 1
ATOM 737 O O . ARG A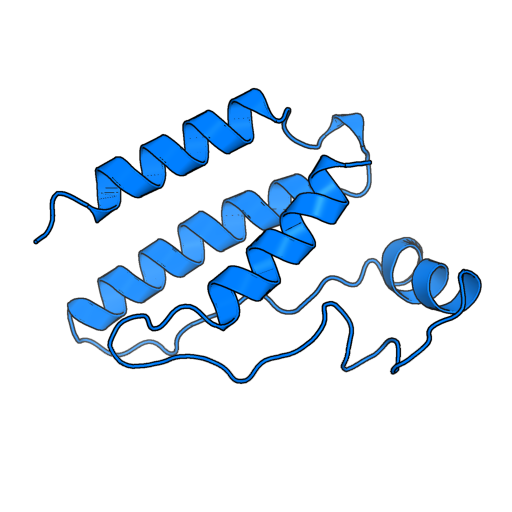 1 92 ? 11.903 3.157 5.007 1.00 95.88 92 ARG A O 1
ATOM 744 N N . PRO A 1 93 ? 9.683 3.286 5.341 1.00 95.81 93 PRO A N 1
ATOM 745 C CA . PRO A 1 93 ? 9.742 2.761 6.699 1.00 95.81 93 PRO A CA 1
ATOM 746 C C . PRO A 1 93 ? 10.106 1.274 6.700 1.00 95.81 93 PRO A C 1
ATOM 748 O O . PRO A 1 93 ? 9.700 0.539 5.801 1.00 95.81 93 PRO A O 1
ATOM 751 N N . ASP A 1 94 ? 10.788 0.825 7.750 1.00 95.31 94 ASP A N 1
ATOM 752 C CA . ASP A 1 94 ? 10.995 -0.601 7.994 1.00 95.31 94 ASP A CA 1
ATOM 753 C C . ASP A 1 94 ? 9.684 -1.300 8.355 1.00 95.31 94 ASP A C 1
ATOM 755 O O . ASP A 1 94 ? 8.766 -0.703 8.928 1.00 95.31 94 ASP A O 1
ATOM 759 N N . MET A 1 95 ? 9.626 -2.610 8.110 1.00 93.88 95 MET A N 1
ATOM 760 C CA . MET A 1 95 ? 8.447 -3.423 8.419 1.00 93.88 95 MET A CA 1
ATOM 761 C C . MET A 1 95 ? 8.024 -3.301 9.890 1.00 93.88 95 MET A C 1
ATOM 763 O O . MET A 1 95 ? 6.838 -3.177 10.185 1.00 93.88 95 MET A O 1
ATOM 767 N N . LYS A 1 96 ? 8.984 -3.230 10.822 1.00 93.88 96 LYS A N 1
ATOM 768 C CA . LYS A 1 96 ? 8.701 -3.022 12.250 1.00 93.88 96 LYS A CA 1
ATOM 769 C C . LYS A 1 96 ? 7.904 -1.741 12.508 1.00 93.88 96 LYS A C 1
ATOM 771 O O . LYS A 1 96 ? 6.962 -1.762 13.294 1.00 93.88 96 LYS A O 1
ATOM 776 N N . VAL A 1 97 ? 8.240 -0.653 11.816 1.00 93.31 97 VAL A N 1
ATOM 777 C CA . VAL A 1 97 ? 7.535 0.632 11.933 1.00 93.31 97 VAL A CA 1
ATOM 778 C C . VAL A 1 97 ? 6.117 0.523 11.372 1.00 93.31 97 VAL A C 1
ATOM 780 O O . VAL A 1 97 ? 5.184 1.064 11.961 1.00 93.31 97 VAL A O 1
ATOM 783 N N . ILE A 1 98 ? 5.936 -0.199 10.262 1.00 93.94 98 ILE A N 1
ATOM 784 C CA . ILE A 1 98 ? 4.614 -0.441 9.664 1.00 93.94 98 ILE A CA 1
ATOM 785 C C . ILE A 1 98 ? 3.730 -1.240 10.626 1.00 93.94 98 ILE A C 1
ATOM 787 O O . ILE A 1 98 ? 2.593 -0.840 10.868 1.00 93.94 98 ILE A O 1
ATOM 791 N N . MET A 1 99 ? 4.261 -2.312 11.223 1.00 93.44 99 MET A N 1
ATOM 792 C CA . MET A 1 99 ? 3.529 -3.128 12.197 1.00 93.44 99 MET A CA 1
ATOM 793 C C . MET A 1 99 ? 3.133 -2.313 13.431 1.00 93.44 99 MET A C 1
ATOM 795 O O . MET A 1 99 ? 1.957 -2.281 13.785 1.00 93.44 99 MET A O 1
ATOM 799 N N . GLN A 1 100 ? 4.074 -1.571 14.023 1.00 93.81 100 GLN A N 1
ATOM 800 C CA . GLN A 1 100 ? 3.794 -0.694 15.167 1.00 93.81 100 GLN A CA 1
ATOM 801 C C . GLN A 1 100 ? 2.731 0.360 14.836 1.00 93.81 100 GLN A C 1
ATOM 803 O O . GLN A 1 100 ? 1.849 0.638 15.646 1.00 93.81 100 GLN A O 1
ATOM 808 N N . TYR A 1 101 ? 2.780 0.940 13.633 1.00 92.25 101 TYR A N 1
ATOM 809 C CA . TYR A 1 101 ? 1.770 1.901 13.202 1.00 92.25 101 TYR A CA 1
ATOM 810 C C . TYR A 1 101 ? 0.402 1.241 12.996 1.00 92.25 101 TYR A C 1
ATOM 812 O O . TYR A 1 101 ? -0.609 1.820 13.378 1.00 92.25 101 TYR A O 1
ATOM 820 N N . SER A 1 102 ? 0.355 0.030 12.433 1.00 89.19 102 SER A N 1
ATOM 821 C CA . SER A 1 102 ? -0.896 -0.719 12.264 1.00 89.19 102 SER A CA 1
ATOM 822 C C . SER A 1 102 ? -1.547 -1.067 13.604 1.00 89.19 102 SER A C 1
ATOM 824 O O . SER A 1 102 ? -2.750 -0.872 13.764 1.00 89.19 102 SER A O 1
ATOM 826 N N . GLU A 1 103 ? -0.749 -1.468 14.595 1.00 91.81 103 GLU A N 1
ATOM 827 C CA . GLU A 1 103 ? -1.211 -1.734 15.955 1.00 91.81 103 GLU A CA 1
ATOM 828 C C . GLU A 1 103 ? -1.715 -0.455 16.627 1.00 91.81 103 GLU A C 1
ATOM 830 O O . GLU A 1 103 ? -2.796 -0.444 17.212 1.00 91.81 103 GLU A O 1
ATOM 835 N N . PHE A 1 104 ? -0.997 0.659 16.466 1.00 91.94 104 PHE A N 1
ATOM 836 C CA . PHE A 1 104 ? -1.456 1.962 16.940 1.00 91.94 104 PHE A CA 1
ATOM 837 C C . PHE A 1 104 ? -2.816 2.355 16.340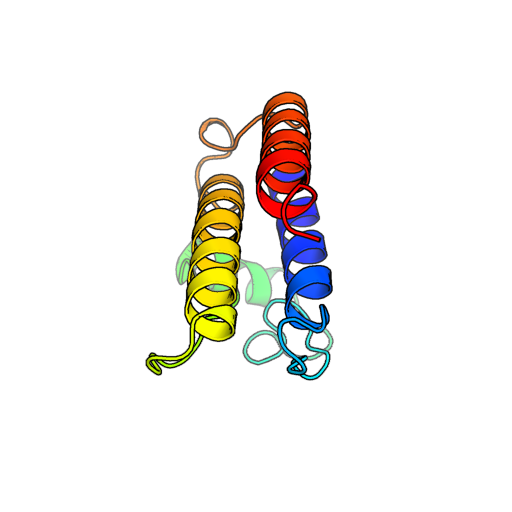 1.00 91.94 104 PHE A C 1
ATOM 839 O O . PHE A 1 104 ? -3.705 2.788 17.075 1.00 91.94 104 PHE A O 1
ATOM 846 N N . LEU A 1 105 ? -3.002 2.206 15.021 1.00 89.25 105 LEU A N 1
ATOM 847 C CA . LEU A 1 105 ? -4.288 2.492 14.378 1.00 89.25 105 LEU A CA 1
ATOM 848 C C . LEU A 1 105 ? -5.383 1.559 14.895 1.00 89.25 105 LEU A C 1
ATOM 850 O O . LEU A 1 105 ? -6.483 2.024 15.186 1.00 89.25 105 LEU A O 1
ATOM 854 N N . TYR A 1 106 ? -5.076 0.273 15.056 1.00 88.69 106 TYR A N 1
ATOM 855 C CA . TYR A 1 106 ? -6.007 -0.688 15.627 1.00 88.69 106 TYR A CA 1
ATOM 856 C C . TYR A 1 106 ? -6.446 -0.266 17.031 1.00 88.69 106 TYR A C 1
ATOM 858 O O . TYR A 1 106 ? -7.640 -0.155 17.278 1.00 88.69 106 TYR A O 1
ATOM 866 N N . GLN A 1 107 ? -5.524 0.060 17.937 1.00 91.44 107 GLN A N 1
ATOM 867 C CA . GLN A 1 107 ? -5.871 0.505 19.292 1.00 91.44 107 GLN A CA 1
ATOM 868 C C . GLN A 1 107 ? -6.695 1.798 19.282 1.00 91.44 107 GLN A C 1
ATOM 870 O O . GLN A 1 107 ? -7.719 1.897 19.953 1.00 91.44 107 GLN A O 1
ATOM 875 N N . LYS A 1 108 ? -6.299 2.771 18.454 1.00 89.00 108 LYS A N 1
ATOM 876 C CA . LYS A 1 108 ? -6.991 4.060 18.317 1.00 89.00 108 LYS A CA 1
ATOM 877 C C . LYS A 1 108 ? -8.447 3.914 17.872 1.00 89.00 108 LYS A C 1
ATOM 879 O O . LYS A 1 108 ? -9.288 4.702 18.296 1.00 89.00 108 LYS A O 1
ATOM 884 N N . TYR A 1 109 ? -8.723 2.953 16.995 1.00 85.31 109 TYR A N 1
ATOM 885 C CA . TYR A 1 109 ? -10.022 2.799 16.345 1.00 85.31 109 TYR A CA 1
ATOM 886 C C . TYR A 1 109 ? -10.845 1.603 16.866 1.00 85.31 109 TYR A C 1
ATOM 888 O O . TYR A 1 109 ? -12.033 1.528 16.575 1.00 85.31 109 TYR A O 1
ATOM 896 N N . SER A 1 110 ? -10.263 0.701 17.669 1.00 80.00 110 SER A N 1
ATOM 897 C CA . SER A 1 110 ? -10.959 -0.447 18.285 1.00 80.00 110 SER A CA 1
ATOM 898 C C . SER A 1 110 ? -11.656 -0.117 19.606 1.00 80.00 110 SER A C 1
ATOM 900 O O . SER A 1 110 ? -12.665 -0.741 19.921 1.00 80.00 110 SER A O 1
ATOM 902 N N . GLN A 1 111 ? -11.174 0.878 20.358 1.00 63.31 111 GLN A N 1
ATOM 903 C CA . GLN A 1 111 ? -11.744 1.270 21.657 1.00 63.31 111 GLN A CA 1
ATOM 904 C C . GLN A 1 111 ? -13.024 2.124 21.563 1.00 63.31 111 GLN A C 1
ATOM 906 O O . GLN A 1 111 ? -13.454 2.693 22.559 1.00 63.31 111 GLN A O 1
ATOM 911 N N . GLN A 1 112 ? -13.623 2.250 20.376 1.00 58.19 112 GLN A N 1
ATOM 912 C CA . GLN A 1 112 ? -14.796 3.103 20.132 1.00 58.19 112 GLN A CA 1
ATOM 913 C C . GLN A 1 112 ? -16.051 2.302 19.739 1.00 58.19 112 GLN A C 1
ATOM 915 O O . GLN A 1 112 ? -16.920 2.834 19.051 1.00 58.19 112 GLN A O 1
ATOM 920 N N . LYS A 1 113 ? -16.123 1.028 20.154 1.00 46.97 113 LYS A N 1
ATOM 921 C CA . LYS A 1 113 ? -17.350 0.218 20.106 1.00 46.97 113 LYS A CA 1
ATOM 922 C C . LYS A 1 113 ? -18.284 0.550 21.260 1.00 46.97 113 LYS A C 1
ATOM 924 O O . LYS A 1 113 ? -17.769 0.716 22.386 1.00 46.97 113 LYS A O 1
#